Protein AF-A0A7C9AEQ6-F1 (afdb_monomer_lite)

Structure (mmCIF, N/CA/C/O backbone):
data_AF-A0A7C9AEQ6-F1
#
_entry.id   AF-A0A7C9AEQ6-F1
#
loop_
_atom_site.group_PDB
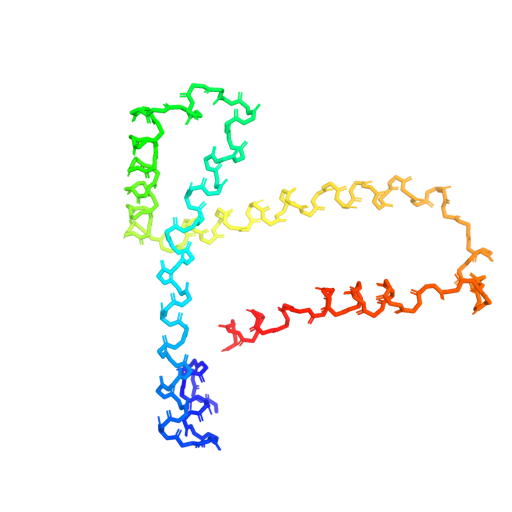_atom_site.id
_atom_site.type_symbol
_atom_site.label_atom_id
_atom_site.label_alt_id
_atom_site.label_comp_id
_atom_site.label_asym_id
_atom_site.label_entity_id
_atom_site.label_seq_id
_atom_site.pdbx_PDB_ins_code
_atom_site.Cartn_x
_atom_site.Cartn_y
_atom_site.Cartn_z
_atom_site.occupancy
_atom_site.B_iso_or_equiv
_atom_site.auth_seq_id
_atom_site.auth_comp_id
_atom_site.auth_asym_id
_atom_site.auth_atom_id
_atom_site.pdbx_PDB_model_num
ATOM 1 N N . PRO A 1 1 ? 0.229 -14.842 -26.298 1.00 47.84 1 PRO A N 1
ATOM 2 C CA . PRO A 1 1 ? 0.536 -13.855 -25.238 1.00 47.84 1 PRO A CA 1
ATOM 3 C C . PRO A 1 1 ? 1.872 -14.217 -24.586 1.00 47.84 1 PRO A C 1
ATOM 5 O O . PRO A 1 1 ? 1.956 -15.219 -23.885 1.00 47.84 1 PRO A O 1
ATOM 8 N N . GLU A 1 2 ? 2.933 -13.482 -24.915 1.00 45.22 2 GLU A N 1
ATOM 9 C CA . GLU A 1 2 ? 4.209 -13.636 -24.214 1.00 45.22 2 GLU A CA 1
ATOM 10 C C . GLU A 1 2 ? 4.127 -12.910 -22.865 1.00 45.22 2 GLU A C 1
ATOM 12 O O . GLU A 1 2 ? 3.674 -11.764 -22.793 1.00 45.22 2 GLU A O 1
ATOM 17 N N . ASN A 1 3 ? 4.565 -13.575 -21.794 1.00 53.66 3 ASN A N 1
ATOM 18 C CA . ASN A 1 3 ? 4.615 -13.041 -20.427 1.00 53.66 3 ASN A CA 1
ATOM 19 C C . ASN A 1 3 ? 5.751 -12.005 -20.284 1.00 53.66 3 ASN A C 1
ATOM 21 O O . ASN A 1 3 ? 6.680 -12.184 -19.502 1.00 53.66 3 ASN A O 1
ATOM 25 N N . GLY A 1 4 ? 5.722 -10.952 -21.102 1.00 57.88 4 GLY A N 1
ATOM 26 C CA . GLY A 1 4 ? 6.768 -9.929 -21.196 1.00 57.88 4 GLY A CA 1
ATOM 27 C C . GLY A 1 4 ? 6.547 -8.692 -20.317 1.00 57.88 4 GLY A C 1
ATOM 28 O O . GLY A 1 4 ? 7.386 -7.796 -20.305 1.00 57.88 4 GLY A O 1
ATOM 29 N N . GLY A 1 5 ? 5.433 -8.617 -19.580 1.00 59.91 5 GLY A N 1
ATOM 30 C CA . GLY A 1 5 ? 5.067 -7.447 -18.775 1.00 59.91 5 GLY A CA 1
ATOM 31 C C . GLY A 1 5 ? 4.664 -6.221 -19.608 1.00 59.91 5 GLY A C 1
ATOM 32 O O . GLY A 1 5 ? 4.856 -6.167 -20.821 1.00 59.91 5 GLY A O 1
ATOM 33 N N . TYR A 1 6 ? 4.100 -5.205 -18.951 1.00 60.06 6 TYR A N 1
ATOM 34 C CA . TYR A 1 6 ? 3.463 -4.041 -19.592 1.00 60.06 6 TYR A CA 1
ATOM 35 C C . TYR A 1 6 ? 4.332 -3.325 -20.649 1.00 60.06 6 TYR A C 1
ATOM 37 O O . TYR A 1 6 ? 3.797 -2.846 -21.643 1.00 60.06 6 TYR A O 1
ATOM 45 N N . VAL A 1 7 ? 5.662 -3.297 -20.496 1.00 61.28 7 VAL A N 1
ATOM 46 C CA . VAL A 1 7 ? 6.580 -2.681 -21.476 1.00 61.28 7 VAL A CA 1
ATOM 47 C C . VAL A 1 7 ? 6.546 -3.409 -22.819 1.00 61.28 7 VAL A C 1
ATOM 49 O O . VAL A 1 7 ? 6.451 -2.759 -23.853 1.00 61.28 7 VAL A O 1
ATOM 52 N N . VAL A 1 8 ? 6.560 -4.745 -22.818 1.00 66.88 8 VAL A N 1
ATOM 53 C CA . VAL A 1 8 ? 6.542 -5.553 -24.051 1.00 66.88 8 VAL A CA 1
ATOM 54 C C . VAL A 1 8 ? 5.196 -5.433 -24.760 1.00 66.88 8 VAL A C 1
ATOM 56 O O . VAL A 1 8 ? 5.143 -5.358 -25.984 1.00 66.88 8 VAL A O 1
ATOM 59 N N . TRP A 1 9 ? 4.107 -5.3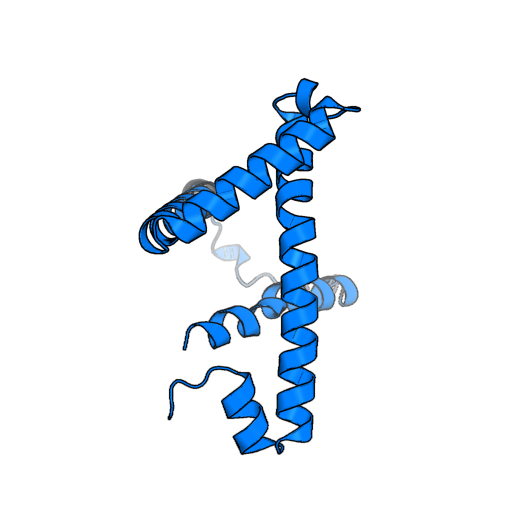39 -23.998 1.00 71.19 9 TRP A N 1
ATOM 60 C CA . TRP A 1 9 ? 2.758 -5.194 -24.543 1.00 71.19 9 TRP A CA 1
ATOM 61 C C . TRP A 1 9 ? 2.539 -3.804 -25.149 1.00 71.19 9 TRP A C 1
ATOM 63 O O . TRP A 1 9 ? 1.955 -3.685 -26.226 1.00 71.19 9 TRP A O 1
ATOM 73 N N . VAL A 1 10 ? 3.063 -2.755 -24.508 1.00 67.69 10 VAL A N 1
ATOM 74 C CA . VAL A 1 10 ? 3.032 -1.388 -25.047 1.00 67.69 10 VAL A CA 1
ATOM 75 C C . VAL A 1 10 ? 3.953 -1.258 -26.261 1.00 67.69 10 VAL A C 1
ATOM 77 O O . VAL A 1 10 ? 3.529 -0.671 -27.255 1.00 67.69 10 VAL A O 1
ATOM 80 N N . SER A 1 11 ? 5.163 -1.829 -26.235 1.00 73.12 11 SER A N 1
ATOM 81 C CA . SER A 1 11 ? 6.048 -1.855 -27.409 1.00 73.12 11 SER A CA 1
ATOM 82 C C . SER A 1 11 ? 5.394 -2.570 -28.590 1.00 73.12 11 SER A C 1
ATOM 84 O O . SER A 1 11 ? 5.418 -2.056 -29.705 1.00 73.12 11 SER A O 1
ATOM 86 N N . ALA A 1 12 ? 4.749 -3.715 -28.349 1.00 73.31 12 ALA A N 1
ATOM 87 C CA . ALA A 1 12 ? 4.072 -4.480 -29.394 1.00 73.31 12 ALA A CA 1
ATOM 88 C C . ALA A 1 12 ? 2.848 -3.750 -29.982 1.00 73.31 12 ALA A C 1
ATOM 90 O O . ALA A 1 12 ? 2.557 -3.912 -31.165 1.00 73.31 12 ALA A O 1
ATOM 91 N N . ALA A 1 13 ? 2.132 -2.953 -29.180 1.00 75.00 13 ALA A N 1
ATOM 92 C CA . ALA A 1 13 ? 0.910 -2.267 -29.607 1.00 75.00 13 ALA A CA 1
ATOM 93 C C . ALA A 1 13 ? 1.144 -0.859 -30.186 1.00 75.00 13 ALA A C 1
ATOM 95 O O . ALA A 1 13 ? 0.433 -0.446 -31.100 1.00 75.00 13 ALA A O 1
ATOM 96 N N . LEU A 1 14 ? 2.103 -0.106 -29.639 1.00 76.12 14 LEU A N 1
ATOM 97 C CA . LEU A 1 14 ? 2.310 1.321 -29.926 1.00 76.12 14 LEU A CA 1
ATOM 98 C C . LEU A 1 14 ? 3.716 1.632 -30.465 1.00 76.12 14 LEU A C 1
ATOM 100 O O . LEU A 1 14 ? 3.981 2.768 -30.858 1.00 76.12 14 LEU A O 1
ATOM 104 N N . GLY A 1 15 ? 4.604 0.639 -30.522 1.00 81.69 15 GLY A N 1
ATOM 105 C CA . GLY A 1 15 ? 5.981 0.773 -30.990 1.00 81.69 15 GLY A CA 1
ATOM 106 C C . GLY A 1 15 ? 6.990 1.028 -29.868 1.00 81.69 15 GLY A C 1
ATOM 107 O O . GLY A 1 15 ? 6.656 1.488 -28.772 1.00 81.69 15 GLY A O 1
ATOM 108 N N . ASP A 1 16 ? 8.261 0.756 -30.170 1.00 80.44 16 ASP A N 1
ATOM 109 C CA . ASP A 1 16 ? 9.361 0.715 -29.196 1.00 80.44 16 ASP A CA 1
ATOM 110 C C . ASP A 1 16 ? 9.566 2.026 -28.420 1.00 80.44 16 ASP A C 1
ATOM 112 O O . ASP A 1 16 ? 9.929 2.002 -27.244 1.00 80.44 16 ASP A O 1
ATOM 116 N N . TYR A 1 17 ? 9.284 3.177 -29.042 1.00 80.00 17 TYR A N 1
ATOM 117 C CA . TYR A 1 17 ? 9.378 4.485 -28.384 1.00 80.00 17 TYR A CA 1
ATOM 118 C C . TYR A 1 17 ? 8.420 4.605 -27.188 1.00 80.00 17 TYR A C 1
ATOM 120 O O . TYR A 1 17 ? 8.817 5.021 -26.098 1.00 80.00 17 TYR A O 1
ATOM 128 N N . TRP A 1 18 ? 7.158 4.204 -27.370 1.00 77.19 18 TRP A N 1
ATOM 129 C CA . TRP A 1 18 ? 6.143 4.287 -26.318 1.00 77.19 18 TRP A CA 1
ATOM 130 C C . TRP A 1 18 ? 6.341 3.217 -25.248 1.00 77.19 18 TRP A C 1
ATOM 132 O O . TRP A 1 18 ? 6.106 3.489 -24.069 1.00 77.19 18 TRP A O 1
ATOM 142 N N . GLY A 1 19 ? 6.845 2.043 -25.631 1.00 79.25 19 GLY A N 1
ATOM 143 C CA . GLY A 1 19 ? 7.271 1.027 -24.673 1.00 79.25 19 GLY A CA 1
ATOM 144 C C . GLY A 1 19 ? 8.409 1.513 -23.777 1.00 79.25 19 GLY A C 1
ATOM 145 O O . GLY A 1 19 ? 8.314 1.399 -22.553 1.00 79.25 19 GLY A O 1
ATOM 146 N N . PHE A 1 20 ? 9.436 2.152 -24.349 1.00 80.19 20 PHE A N 1
ATOM 147 C CA . PHE A 1 20 ? 10.521 2.751 -23.566 1.00 80.19 20 PHE A CA 1
ATOM 148 C C . PHE A 1 20 ? 10.011 3.842 -22.618 1.00 80.19 20 PHE A C 1
ATOM 150 O O . PHE A 1 20 ? 10.367 3.836 -21.439 1.00 80.19 20 PHE A O 1
ATOM 157 N N . GLN A 1 21 ? 9.139 4.739 -23.090 1.00 80.38 21 GLN A N 1
ATOM 158 C CA . GLN A 1 21 ? 8.581 5.803 -22.252 1.00 80.38 21 GLN A CA 1
ATOM 159 C C . GLN A 1 21 ? 7.787 5.237 -21.064 1.00 80.38 21 GLN A C 1
ATOM 161 O O . GLN A 1 21 ? 7.942 5.713 -19.938 1.00 80.38 21 GLN A O 1
ATOM 166 N N . GLN A 1 22 ? 6.976 4.199 -21.289 1.00 78.31 22 GLN A N 1
ATOM 167 C CA . GLN A 1 22 ? 6.247 3.514 -20.218 1.00 78.31 22 GLN A CA 1
ATOM 168 C C . GLN A 1 22 ? 7.195 2.821 -19.231 1.00 78.31 22 GLN A C 1
ATOM 170 O O . GLN A 1 22 ? 7.030 2.967 -18.018 1.00 78.31 22 GLN A O 1
ATOM 175 N N . GLY A 1 23 ? 8.226 2.128 -19.723 1.00 79.38 23 GLY A N 1
ATOM 176 C CA . GLY A 1 23 ? 9.246 1.509 -18.874 1.00 79.38 23 GLY A CA 1
ATOM 177 C C . GLY A 1 23 ? 10.008 2.530 -18.024 1.00 79.38 23 GLY A C 1
ATOM 178 O O . GLY A 1 23 ? 10.189 2.325 -16.824 1.00 79.38 23 GLY A O 1
ATOM 179 N N . TRP A 1 24 ? 10.391 3.664 -18.614 1.00 82.94 24 TRP A N 1
ATOM 180 C CA . TRP A 1 24 ? 11.093 4.744 -17.920 1.00 82.94 24 TRP A CA 1
ATOM 181 C C . TRP A 1 24 ? 10.232 5.394 -16.833 1.00 82.94 24 TRP A C 1
ATOM 183 O O . TRP A 1 24 ? 10.682 5.555 -15.697 1.00 82.94 24 TRP A O 1
ATOM 193 N N . MET A 1 25 ? 8.974 5.716 -17.148 1.00 81.12 25 MET A N 1
ATOM 194 C CA . MET A 1 25 ? 8.032 6.275 -16.173 1.00 81.12 25 MET A CA 1
ATOM 195 C C . MET A 1 25 ? 7.771 5.307 -15.018 1.00 81.12 25 MET A C 1
ATOM 197 O O . MET A 1 25 ? 7.733 5.725 -13.859 1.00 81.12 25 MET A O 1
ATOM 201 N N . LYS A 1 26 ? 7.648 4.005 -15.297 1.00 79.19 26 LYS A N 1
ATOM 202 C CA . LYS A 1 26 ? 7.438 3.014 -14.240 1.00 79.19 26 LYS A CA 1
ATOM 203 C C . LYS A 1 26 ? 8.686 2.787 -13.395 1.00 79.19 26 LYS A C 1
ATOM 205 O O . LYS A 1 26 ? 8.559 2.628 -12.184 1.00 79.19 26 LYS A O 1
ATOM 210 N N . TRP A 1 27 ? 9.877 2.810 -13.994 1.00 84.62 27 TRP A N 1
ATOM 211 C CA . TRP A 1 27 ? 11.126 2.775 -13.235 1.00 84.62 27 TRP A CA 1
ATOM 212 C C . TRP A 1 27 ? 11.225 3.975 -12.290 1.00 84.62 27 TRP A C 1
ATOM 214 O O . TRP A 1 27 ? 11.487 3.792 -11.103 1.00 84.62 27 TRP A O 1
ATOM 224 N N . LEU A 1 28 ? 10.925 5.181 -12.784 1.00 85.94 28 LEU A N 1
ATOM 225 C CA . LEU A 1 28 ? 10.902 6.392 -11.966 1.00 85.94 28 LEU A CA 1
ATOM 226 C C . LEU A 1 28 ? 9.896 6.276 -10.810 1.00 85.94 28 LEU A C 1
ATOM 228 O O . LEU A 1 28 ? 10.262 6.550 -9.669 1.00 85.94 28 LEU A O 1
ATOM 232 N N . SER A 1 29 ? 8.671 5.811 -11.085 1.00 80.62 29 SER A N 1
ATOM 233 C CA . SER A 1 29 ? 7.673 5.513 -10.045 1.00 80.62 29 SER A CA 1
ATOM 234 C C . SER A 1 29 ? 8.238 4.541 -9.014 1.00 80.62 29 SER A C 1
ATOM 236 O O . SER A 1 29 ? 8.232 4.848 -7.832 1.00 80.62 29 SER A O 1
ATOM 238 N N . GLY A 1 30 ? 8.819 3.421 -9.450 1.00 80.88 30 GLY A N 1
ATOM 239 C CA . GLY A 1 30 ? 9.372 2.413 -8.547 1.00 80.88 30 GLY A CA 1
ATOM 240 C C . GLY A 1 30 ? 10.508 2.940 -7.665 1.00 80.88 30 GLY A C 1
ATOM 241 O O . GLY A 1 30 ? 10.599 2.573 -6.496 1.00 80.88 30 GLY A O 1
ATOM 242 N N . VAL A 1 31 ? 11.369 3.819 -8.184 1.00 81.50 31 VAL A N 1
ATOM 243 C CA . VAL A 1 31 ? 12.422 4.468 -7.382 1.00 81.50 31 VAL A CA 1
ATOM 244 C C . VAL A 1 31 ? 11.816 5.401 -6.333 1.00 81.50 31 VAL A C 1
ATOM 246 O O . VAL A 1 31 ? 12.235 5.369 -5.175 1.00 81.50 31 VAL A O 1
ATOM 249 N N . ILE A 1 32 ? 10.821 6.201 -6.720 1.00 83.81 32 ILE A N 1
ATOM 250 C CA . ILE A 1 32 ? 10.121 7.111 -5.807 1.00 83.81 32 ILE A CA 1
ATOM 251 C C . ILE A 1 32 ? 9.391 6.312 -4.721 1.00 83.81 32 ILE A C 1
ATOM 253 O O . ILE A 1 32 ? 9.561 6.602 -3.539 1.00 83.81 32 ILE A O 1
ATOM 257 N N . ASP A 1 33 ? 8.659 5.269 -5.102 1.00 79.31 33 ASP A N 1
ATOM 258 C CA . ASP A 1 33 ? 7.890 4.410 -4.200 1.00 79.31 33 ASP A CA 1
ATOM 259 C C . ASP A 1 33 ? 8.798 3.710 -3.175 1.00 79.31 33 ASP A C 1
ATOM 261 O O . ASP A 1 33 ? 8.510 3.709 -1.976 1.00 79.31 33 ASP A O 1
ATOM 265 N N . ASN A 1 34 ? 9.955 3.198 -3.613 1.00 76.06 34 ASN A N 1
ATOM 266 C CA . ASN A 1 34 ? 10.945 2.581 -2.723 1.00 76.06 34 ASN A CA 1
ATOM 267 C C . ASN A 1 34 ? 11.544 3.565 -1.705 1.00 76.06 34 ASN A C 1
ATOM 269 O O . ASN A 1 34 ? 11.918 3.151 -0.606 1.00 76.06 34 ASN A O 1
ATOM 273 N N . ALA A 1 35 ? 11.638 4.853 -2.041 1.00 76.81 35 ALA A N 1
ATOM 274 C CA . ALA A 1 35 ? 12.066 5.887 -1.101 1.00 76.81 35 ALA A CA 1
ATOM 275 C C . ALA A 1 35 ? 10.922 6.339 -0.177 1.00 76.81 35 ALA A C 1
ATOM 277 O O . ALA A 1 35 ? 11.152 6.656 0.992 1.00 76.81 35 ALA A O 1
ATOM 278 N N . LEU A 1 36 ? 9.692 6.359 -0.692 1.00 78.31 36 LEU A N 1
ATOM 279 C CA . LEU A 1 36 ? 8.521 6.891 -0.005 1.00 78.31 36 LEU A CA 1
ATOM 280 C C . LEU A 1 36 ? 7.961 5.912 1.036 1.00 78.31 36 LEU A C 1
ATOM 282 O O . LEU A 1 36 ? 7.693 6.315 2.168 1.00 78.31 36 LEU A O 1
ATOM 286 N N . TYR A 1 37 ? 7.794 4.631 0.692 1.00 78.12 37 TYR A N 1
ATOM 287 C CA . TYR A 1 37 ? 7.098 3.671 1.558 1.00 78.12 37 TYR A CA 1
ATOM 288 C C . TYR A 1 37 ? 7.760 3.432 2.921 1.00 78.12 37 TYR A C 1
ATOM 290 O O . TYR A 1 37 ? 7.034 3.428 3.917 1.00 78.12 37 TYR A O 1
ATOM 298 N N . PRO A 1 38 ? 9.096 3.286 3.039 1.00 75.62 38 PRO A N 1
ATOM 299 C CA . PRO A 1 38 ? 9.736 3.151 4.346 1.00 75.62 38 PRO A CA 1
ATOM 300 C C . PRO A 1 38 ? 9.518 4.388 5.224 1.00 75.62 38 PRO A C 1
ATOM 302 O O . PRO A 1 38 ? 9.281 4.268 6.424 1.00 75.62 38 PRO A O 1
ATOM 305 N N . VAL A 1 39 ? 9.553 5.582 4.625 1.00 78.19 39 VAL A N 1
ATOM 306 C CA . VAL A 1 39 ? 9.330 6.847 5.338 1.00 78.19 39 VAL A CA 1
ATOM 307 C C . VAL A 1 39 ? 7.880 6.953 5.803 1.00 78.19 39 VAL A C 1
ATOM 309 O O . VAL A 1 39 ? 7.646 7.234 6.977 1.00 78.19 39 VAL A O 1
ATOM 312 N N . LEU A 1 40 ? 6.918 6.647 4.929 1.00 78.88 40 LEU A N 1
ATOM 313 C CA . LEU A 1 40 ? 5.494 6.632 5.272 1.00 78.88 40 LEU A CA 1
ATOM 314 C C . LEU A 1 40 ? 5.184 5.622 6.378 1.00 78.88 40 LEU A C 1
ATOM 316 O O . LEU A 1 40 ? 4.468 5.946 7.323 1.00 78.88 40 LEU A O 1
ATOM 320 N N . PHE A 1 41 ? 5.752 4.417 6.306 1.00 78.50 41 PHE A N 1
ATOM 321 C CA . PHE A 1 41 ? 5.593 3.413 7.356 1.00 78.50 41 PHE A CA 1
ATOM 322 C C . PHE A 1 41 ? 6.072 3.937 8.714 1.00 78.50 41 PHE A C 1
ATOM 324 O O . PHE A 1 41 ? 5.388 3.769 9.724 1.00 78.50 41 PHE A O 1
ATOM 331 N N . LEU A 1 42 ? 7.221 4.615 8.746 1.00 76.94 42 LEU A N 1
ATOM 332 C CA . LEU A 1 42 ? 7.745 5.209 9.975 1.00 76.94 42 LEU A CA 1
ATOM 333 C C . LEU A 1 42 ? 6.900 6.388 10.465 1.00 76.94 42 LEU A C 1
ATOM 335 O O . LEU A 1 42 ? 6.756 6.559 11.675 1.00 76.94 42 LEU A O 1
ATOM 339 N N . ASP A 1 43 ? 6.304 7.161 9.558 1.00 78.06 43 ASP A N 1
ATOM 340 C CA . ASP A 1 43 ? 5.383 8.242 9.914 1.00 78.06 43 ASP A CA 1
ATOM 341 C C . ASP A 1 43 ? 4.091 7.700 10.546 1.00 78.06 43 ASP A C 1
ATOM 343 O O . ASP A 1 43 ? 3.611 8.265 11.532 1.00 78.06 43 ASP A O 1
ATOM 347 N N . TYR A 1 44 ? 3.582 6.554 10.078 1.00 75.88 44 TYR A N 1
ATOM 348 C CA . TYR A 1 44 ? 2.506 5.836 10.768 1.00 75.88 44 TYR A CA 1
ATOM 349 C C . TYR A 1 44 ? 2.971 5.282 12.119 1.00 75.88 44 TYR A C 1
ATOM 351 O O . TYR A 1 44 ? 2.288 5.466 13.130 1.00 75.88 44 TYR A O 1
ATOM 359 N N . LEU A 1 45 ? 4.150 4.655 12.173 1.00 77.50 45 LEU A N 1
ATOM 360 C CA . LEU A 1 45 ? 4.682 4.049 13.396 1.00 77.50 45 LEU A CA 1
ATOM 361 C C . LEU A 1 45 ? 4.971 5.085 14.489 1.00 77.50 45 LEU A C 1
ATOM 363 O O . LEU A 1 45 ? 4.814 4.773 15.667 1.00 77.50 45 LEU A O 1
ATOM 367 N N . LYS A 1 46 ? 5.312 6.329 14.125 1.00 77.69 46 LYS A N 1
ATOM 368 C CA . LYS A 1 46 ? 5.494 7.450 15.062 1.00 77.69 46 LYS A CA 1
ATOM 369 C C . LYS A 1 46 ? 4.289 7.649 15.986 1.00 77.69 46 LYS A C 1
ATOM 371 O O . LYS A 1 46 ? 4.480 8.029 17.140 1.00 77.69 46 LYS A O 1
ATOM 376 N N . SER A 1 47 ? 3.071 7.400 15.499 1.00 72.06 47 SER A N 1
ATOM 377 C CA . SER A 1 47 ? 1.850 7.519 16.309 1.00 72.06 47 SER A CA 1
ATOM 378 C C . SER A 1 47 ? 1.779 6.493 17.450 1.00 72.06 47 SER A C 1
ATOM 380 O O . SER A 1 47 ? 1.152 6.762 18.471 1.00 72.06 47 SER A O 1
ATOM 382 N N . VAL A 1 48 ? 2.464 5.353 17.304 1.00 73.75 48 VAL A N 1
ATOM 383 C CA . VAL A 1 48 ? 2.519 4.253 18.280 1.00 73.75 48 VAL A CA 1
ATOM 384 C C . VAL A 1 48 ? 3.815 4.294 19.099 1.00 73.75 48 VAL A C 1
ATOM 386 O O . VAL A 1 48 ? 3.800 4.035 20.300 1.00 73.75 48 VAL A O 1
ATOM 389 N N . VAL A 1 49 ? 4.941 4.646 18.469 1.00 74.69 49 VAL A N 1
ATOM 390 C CA . VAL A 1 49 ? 6.271 4.731 19.089 1.00 74.69 49 VAL A CA 1
ATOM 391 C C . VAL A 1 49 ? 6.873 6.121 18.827 1.00 74.69 49 VAL A C 1
ATOM 393 O O . VAL A 1 49 ? 7.575 6.323 17.830 1.00 74.69 49 VAL A O 1
ATOM 396 N N . PRO A 1 50 ? 6.670 7.096 19.736 1.00 71.19 50 PRO A N 1
ATOM 397 C CA . PRO A 1 50 ? 7.087 8.489 19.534 1.00 71.19 50 PRO A CA 1
ATOM 398 C C . PRO A 1 50 ? 8.602 8.675 19.352 1.00 71.19 50 PRO A C 1
ATOM 400 O O . PRO A 1 50 ? 9.045 9.636 18.725 1.00 71.19 50 PRO A O 1
ATOM 403 N N . VAL A 1 51 ? 9.402 7.733 19.868 1.00 67.62 51 VAL A N 1
ATOM 404 C CA . VAL A 1 51 ? 10.878 7.729 19.821 1.00 67.62 51 VAL A CA 1
ATOM 405 C C . VAL A 1 51 ? 11.417 7.691 18.385 1.00 67.62 51 VAL A C 1
ATOM 407 O O . VAL A 1 51 ? 12.504 8.197 18.115 1.00 67.62 51 VAL A O 1
ATOM 410 N N . VAL A 1 52 ? 10.641 7.151 17.444 1.00 65.81 52 VAL A N 1
ATOM 411 C CA . VAL A 1 52 ? 11.019 7.044 16.025 1.00 65.81 52 VAL A CA 1
ATOM 412 C C . VAL A 1 52 ? 10.745 8.351 15.259 1.00 65.81 52 VAL A C 1
ATOM 414 O O . VAL A 1 52 ? 11.192 8.535 14.129 1.00 65.81 52 VAL A O 1
ATOM 417 N N . GLY A 1 53 ? 10.039 9.301 15.880 1.00 61.81 53 GLY A N 1
ATOM 418 C CA . GLY A 1 53 ? 9.511 10.489 15.214 1.00 61.81 53 GLY A CA 1
ATOM 419 C C . GLY A 1 53 ? 10.470 11.666 15.032 1.00 61.81 53 GLY A C 1
ATOM 420 O O . GLY A 1 53 ? 10.082 12.625 14.360 1.00 61.81 53 GLY A O 1
ATOM 421 N N . HIS A 1 54 ? 11.673 11.644 15.621 1.00 66.12 54 HIS A N 1
ATOM 422 C CA . HIS A 1 54 ? 12.536 12.831 15.692 1.00 66.12 54 HIS A CA 1
ATOM 423 C C . HIS A 1 54 ? 14.035 12.547 15.480 1.00 66.12 54 HIS A C 1
ATOM 425 O O . HIS A 1 54 ? 14.594 11.581 15.995 1.00 66.12 54 HIS A O 1
ATOM 431 N N . GLY A 1 55 ? 14.695 13.461 14.756 1.00 76.56 55 GLY A N 1
ATOM 432 C CA . GLY A 1 55 ? 16.155 13.596 14.697 1.00 76.56 55 GLY A CA 1
ATOM 433 C C . GLY A 1 55 ? 16.912 12.392 14.125 1.00 76.56 55 GLY A C 1
ATOM 434 O O . GLY A 1 55 ? 16.487 11.761 13.159 1.00 76.56 55 GLY A O 1
ATOM 435 N N . PHE A 1 56 ? 18.062 12.091 14.734 1.00 76.38 56 PHE A N 1
ATOM 436 C CA . PHE A 1 56 ? 18.984 11.023 14.326 1.00 76.38 56 PHE A CA 1
ATOM 437 C C . PHE A 1 56 ? 18.357 9.620 14.404 1.00 76.38 56 PHE A C 1
ATOM 439 O O . PHE A 1 56 ? 18.631 8.771 13.555 1.00 76.38 56 PHE A O 1
ATOM 446 N N . THR A 1 57 ? 17.449 9.397 15.360 1.00 76.62 57 THR A N 1
ATOM 447 C CA . THR A 1 57 ? 16.732 8.125 15.532 1.00 76.62 57 THR A CA 1
ATOM 448 C C . THR A 1 57 ? 15.835 7.802 14.337 1.00 76.62 57 THR A C 1
ATOM 450 O O . THR A 1 57 ? 15.757 6.642 13.940 1.00 76.62 57 THR A O 1
ATOM 453 N N . ARG A 1 58 ? 15.221 8.813 13.700 1.00 77.19 58 ARG A N 1
ATOM 454 C CA . ARG A 1 58 ? 14.429 8.619 12.473 1.00 77.19 58 ARG A CA 1
ATOM 455 C C . ARG A 1 58 ? 15.310 8.156 11.313 1.00 77.19 58 ARG A C 1
ATOM 457 O O . ARG A 1 58 ? 14.958 7.201 10.633 1.00 77.19 58 ARG A O 1
ATOM 464 N N . ASN A 1 59 ? 16.474 8.780 11.124 1.00 78.94 59 ASN A N 1
ATOM 465 C CA . ASN A 1 59 ? 17.402 8.407 10.051 1.00 78.94 59 ASN A CA 1
ATOM 466 C C . ASN A 1 59 ? 17.929 6.977 10.231 1.00 78.94 59 ASN A C 1
ATOM 468 O O . ASN A 1 59 ? 17.963 6.213 9.269 1.00 78.94 59 ASN A O 1
ATOM 472 N N . LEU A 1 60 ? 18.276 6.588 11.463 1.00 82.00 60 LEU A N 1
ATOM 473 C CA . LEU A 1 60 ? 18.664 5.209 11.773 1.00 82.00 60 LEU A CA 1
ATOM 474 C C . LEU A 1 60 ? 17.516 4.217 11.554 1.00 82.00 60 LEU A C 1
ATOM 476 O O . LEU A 1 60 ? 17.755 3.131 11.035 1.00 82.00 60 LEU A O 1
ATOM 480 N N . ALA A 1 61 ? 16.281 4.584 11.903 1.00 80.44 61 ALA A N 1
ATOM 481 C CA . ALA A 1 61 ? 15.114 3.736 11.676 1.00 80.44 61 ALA A CA 1
ATOM 482 C C . ALA A 1 61 ? 14.815 3.546 10.181 1.00 80.44 61 ALA A C 1
ATOM 484 O O . ALA A 1 61 ? 14.550 2.421 9.767 1.00 80.44 61 ALA A O 1
ATOM 485 N N . VAL A 1 62 ? 14.921 4.604 9.364 1.00 81.69 62 VAL A N 1
ATOM 486 C CA . VAL A 1 62 ? 14.798 4.512 7.895 1.00 81.69 62 VAL A CA 1
ATOM 487 C C . VAL A 1 62 ? 15.876 3.587 7.339 1.00 81.69 62 VAL A C 1
ATOM 489 O O . VAL A 1 62 ? 15.557 2.652 6.613 1.00 81.69 62 VAL A O 1
ATOM 492 N N . LEU A 1 63 ? 17.143 3.800 7.710 1.00 83.19 63 LEU A N 1
ATOM 493 C CA . LEU A 1 63 ? 18.253 2.971 7.234 1.00 83.19 63 LEU A CA 1
ATOM 494 C C . LEU A 1 63 ? 18.099 1.506 7.658 1.00 83.19 63 LEU A C 1
ATOM 496 O O . LEU A 1 63 ? 18.285 0.611 6.836 1.00 83.19 63 LEU A O 1
ATOM 500 N N . GLY A 1 64 ? 17.721 1.258 8.913 1.00 84.50 64 GLY A N 1
ATOM 501 C CA . GLY A 1 64 ? 17.479 -0.084 9.435 1.00 84.50 64 GLY A CA 1
ATOM 502 C C . GLY A 1 64 ? 16.313 -0.781 8.735 1.00 84.50 64 GLY A C 1
ATOM 503 O O . GLY A 1 64 ? 16.442 -1.941 8.347 1.00 84.50 64 GLY A O 1
ATOM 504 N N . LEU A 1 65 ? 15.205 -0.069 8.510 1.00 82.69 65 LEU A N 1
ATOM 505 C CA . LEU A 1 65 ? 14.042 -0.591 7.794 1.00 82.69 65 LEU A CA 1
ATOM 506 C C . LEU A 1 65 ? 14.387 -0.910 6.337 1.00 82.69 65 LEU A C 1
ATOM 508 O O . LEU A 1 65 ? 14.116 -2.016 5.879 1.00 82.69 65 LEU A O 1
ATOM 512 N N . THR A 1 66 ? 15.045 0.007 5.627 1.00 81.62 66 THR A N 1
ATOM 513 C CA . THR A 1 66 ? 15.481 -0.213 4.241 1.00 81.62 66 THR A CA 1
ATOM 514 C C . THR A 1 66 ? 16.460 -1.382 4.140 1.00 81.62 66 THR A C 1
ATOM 516 O O . THR A 1 66 ? 16.321 -2.216 3.244 1.00 81.62 66 THR A O 1
ATOM 519 N N . ALA A 1 67 ? 17.408 -1.512 5.073 1.00 83.38 67 ALA A N 1
ATOM 520 C CA . ALA A 1 67 ? 18.331 -2.645 5.118 1.00 83.38 67 ALA A CA 1
ATOM 521 C C . ALA A 1 67 ? 17.600 -3.971 5.385 1.00 83.38 67 ALA A C 1
ATOM 523 O O . ALA A 1 67 ? 17.870 -4.963 4.709 1.00 83.38 67 ALA A O 1
ATOM 524 N N . ALA A 1 68 ? 16.638 -3.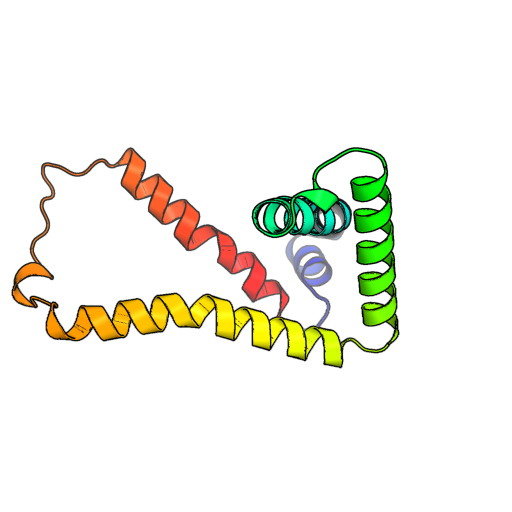986 6.312 1.00 81.81 68 ALA A N 1
ATOM 525 C CA . ALA A 1 68 ? 15.828 -5.164 6.611 1.00 81.81 68 ALA A CA 1
ATOM 526 C C . ALA A 1 68 ? 14.956 -5.585 5.417 1.00 81.81 68 ALA A C 1
ATOM 528 O O . ALA A 1 68 ? 14.929 -6.763 5.058 1.00 81.81 68 ALA A O 1
ATOM 529 N N . LEU A 1 69 ? 14.297 -4.627 4.758 1.00 77.62 69 LEU A N 1
ATOM 530 C CA . LEU A 1 69 ? 13.515 -4.867 3.544 1.00 77.62 69 LEU A CA 1
ATOM 531 C C . LEU A 1 69 ? 14.403 -5.386 2.408 1.00 77.62 69 LEU A C 1
ATOM 533 O O . LEU A 1 69 ? 14.043 -6.358 1.747 1.00 77.62 69 LEU A O 1
ATOM 537 N N . THR A 1 70 ? 15.585 -4.800 2.213 1.00 79.69 70 THR A N 1
ATOM 538 C CA . THR A 1 70 ? 16.564 -5.254 1.209 1.00 79.69 70 THR A CA 1
ATOM 539 C C . THR A 1 70 ? 17.029 -6.680 1.498 1.00 79.69 70 THR A C 1
ATOM 541 O O . THR A 1 70 ? 17.052 -7.528 0.606 1.00 79.69 70 THR A O 1
ATOM 544 N N . TYR A 1 71 ? 17.335 -6.980 2.760 1.00 81.31 71 TYR A N 1
ATOM 545 C CA . TYR A 1 71 ? 17.731 -8.316 3.190 1.00 81.31 71 TYR A CA 1
ATOM 546 C C . TYR A 1 71 ? 16.623 -9.349 2.966 1.00 81.31 71 TYR A C 1
ATOM 548 O O . TYR A 1 71 ? 16.882 -10.447 2.475 1.00 81.31 71 TYR A O 1
ATOM 556 N N . MET A 1 72 ? 15.377 -8.996 3.280 1.00 74.81 72 MET A N 1
ATOM 557 C CA . MET A 1 72 ? 14.223 -9.866 3.063 1.00 74.81 72 MET A CA 1
ATOM 558 C C . MET A 1 72 ? 13.984 -10.131 1.570 1.00 74.81 72 MET A C 1
ATOM 560 O O . MET A 1 72 ? 13.765 -11.281 1.191 1.00 74.81 72 MET A O 1
ATOM 564 N N . ASN A 1 73 ? 14.114 -9.104 0.722 1.00 76.38 73 ASN A N 1
ATOM 565 C CA . ASN A 1 73 ? 14.068 -9.258 -0.735 1.00 76.38 73 ASN A CA 1
ATOM 566 C C . ASN A 1 73 ? 15.155 -10.220 -1.239 1.00 76.38 73 ASN A C 1
ATOM 568 O O . ASN A 1 73 ? 14.885 -11.048 -2.105 1.00 76.38 73 ASN A O 1
ATOM 572 N N . TYR A 1 74 ? 16.356 -10.169 -0.656 1.00 75.62 74 TYR A N 1
ATOM 573 C CA . TYR A 1 74 ? 17.447 -11.081 -1.005 1.00 75.62 74 TYR A CA 1
ATOM 574 C C . TYR A 1 74 ? 17.214 -12.524 -0.525 1.00 75.62 74 TYR A C 1
ATOM 576 O O . TYR A 1 74 ? 17.586 -13.478 -1.205 1.00 75.62 74 TYR A O 1
ATOM 584 N N . ARG A 1 75 ? 16.601 -12.710 0.653 1.00 74.38 75 ARG A N 1
ATOM 585 C CA . ARG A 1 75 ? 16.388 -14.032 1.274 1.00 74.38 75 ARG A CA 1
ATOM 586 C C . ARG A 1 75 ? 15.284 -14.859 0.625 1.00 74.38 75 ARG A C 1
ATOM 588 O O . ARG A 1 75 ? 15.310 -16.081 0.762 1.00 74.38 75 ARG A O 1
ATOM 595 N N . GLY A 1 76 ? 14.329 -14.228 -0.048 1.00 68.75 76 GLY A N 1
ATOM 596 C CA . GLY A 1 76 ? 13.320 -14.945 -0.814 1.00 68.75 76 GLY A CA 1
ATOM 597 C C . GLY A 1 76 ? 12.008 -14.187 -0.923 1.00 68.75 76 GLY A C 1
ATOM 598 O O . GLY A 1 76 ? 11.361 -13.872 0.077 1.00 68.75 76 GLY A O 1
ATOM 599 N N . LEU A 1 77 ? 11.572 -13.992 -2.166 1.00 67.81 77 LEU A N 1
ATOM 600 C CA . LEU A 1 77 ? 10.296 -13.365 -2.522 1.00 67.81 77 LEU A CA 1
ATOM 601 C C . LEU A 1 77 ? 9.080 -14.105 -1.937 1.00 67.81 77 LEU A C 1
ATOM 603 O O . LEU A 1 77 ? 8.020 -13.511 -1.760 1.00 67.81 77 LEU A O 1
ATOM 607 N N . THR A 1 78 ? 9.229 -15.382 -1.576 1.00 70.06 78 THR A N 1
ATOM 608 C CA . THR A 1 78 ? 8.177 -16.180 -0.933 1.00 70.06 78 THR A CA 1
ATOM 609 C C . THR A 1 78 ? 7.791 -15.640 0.443 1.00 70.06 78 THR A C 1
ATOM 611 O O . THR A 1 78 ? 6.605 -15.582 0.754 1.00 70.06 78 THR A O 1
ATOM 614 N N . ILE A 1 79 ? 8.757 -15.194 1.253 1.00 71.75 79 ILE A N 1
ATOM 615 C CA . ILE A 1 79 ? 8.488 -14.613 2.581 1.00 71.75 79 ILE A CA 1
ATOM 616 C C . ILE A 1 79 ? 7.746 -13.283 2.424 1.00 71.75 79 ILE A C 1
ATOM 618 O O . ILE A 1 79 ? 6.760 -13.042 3.117 1.00 71.75 79 ILE A O 1
ATOM 622 N N . VAL A 1 80 ? 8.177 -12.456 1.468 1.00 70.44 80 VAL A N 1
ATOM 623 C CA . VAL A 1 80 ? 7.517 -11.182 1.144 1.00 70.44 80 VAL A CA 1
ATOM 624 C C . VAL A 1 80 ? 6.070 -11.419 0.709 1.00 70.44 80 VAL A C 1
ATOM 626 O O . VAL A 1 80 ? 5.172 -10.730 1.187 1.00 70.44 80 VAL A O 1
ATOM 629 N N . GLY A 1 81 ? 5.828 -12.437 -0.124 1.00 73.56 81 GLY A N 1
ATOM 630 C CA . GLY A 1 81 ? 4.483 -12.831 -0.543 1.00 73.56 81 GLY A CA 1
ATOM 631 C C . GLY A 1 81 ? 3.575 -13.192 0.635 1.00 73.56 81 GLY A C 1
ATOM 632 O O . GLY A 1 81 ? 2.4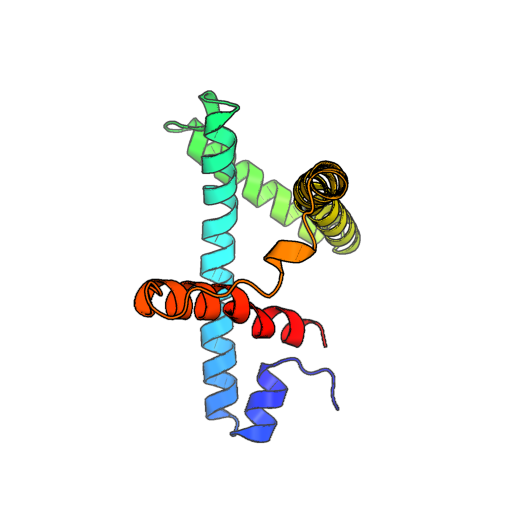72 -12.661 0.743 1.00 73.56 81 GLY A O 1
ATOM 633 N N . TRP A 1 82 ? 4.045 -14.025 1.568 1.00 77.06 82 TRP A N 1
ATOM 634 C CA . TRP A 1 82 ? 3.267 -14.383 2.763 1.00 77.06 82 TRP A CA 1
ATOM 635 C C . TRP A 1 82 ? 2.968 -13.182 3.667 1.00 77.06 82 TRP A C 1
ATOM 637 O O . TRP A 1 82 ? 1.848 -13.055 4.163 1.00 77.06 82 TRP A O 1
ATOM 647 N N . VAL A 1 83 ? 3.935 -12.279 3.855 1.00 77.00 83 VAL A N 1
ATOM 648 C CA . VAL A 1 83 ? 3.733 -11.043 4.629 1.00 77.00 83 VAL A CA 1
ATOM 649 C C . VAL A 1 83 ? 2.707 -10.133 3.948 1.00 77.00 83 VAL A C 1
ATOM 651 O O . VAL A 1 83 ? 1.835 -9.593 4.626 1.00 77.00 83 VAL A O 1
ATOM 654 N N . ALA A 1 84 ? 2.753 -10.000 2.621 1.00 76.75 84 ALA A N 1
ATOM 655 C CA . ALA A 1 84 ? 1.774 -9.220 1.866 1.00 76.75 84 ALA A CA 1
ATOM 656 C C . ALA A 1 84 ? 0.354 -9.796 1.999 1.00 76.75 84 ALA A C 1
ATOM 658 O O . ALA A 1 84 ? -0.590 -9.043 2.238 1.00 76.75 84 ALA A O 1
ATOM 659 N N . VAL A 1 85 ? 0.204 -11.124 1.926 1.00 81.00 85 VAL A N 1
ATOM 660 C CA . VAL A 1 85 ? -1.087 -11.797 2.151 1.00 81.00 85 VAL A CA 1
ATOM 661 C C . VAL A 1 85 ? -1.592 -11.540 3.569 1.00 81.00 85 VAL A C 1
ATOM 663 O O . VAL A 1 85 ? -2.754 -11.184 3.742 1.00 81.00 85 VAL A O 1
ATOM 666 N N . LEU A 1 86 ? -0.728 -11.659 4.581 1.00 85.19 86 LEU A N 1
ATOM 667 C CA . LEU A 1 86 ? -1.095 -11.380 5.970 1.00 85.19 86 LEU A CA 1
ATOM 668 C C . LEU A 1 86 ? -1.588 -9.938 6.146 1.00 85.19 86 LEU A C 1
ATOM 670 O O . LEU A 1 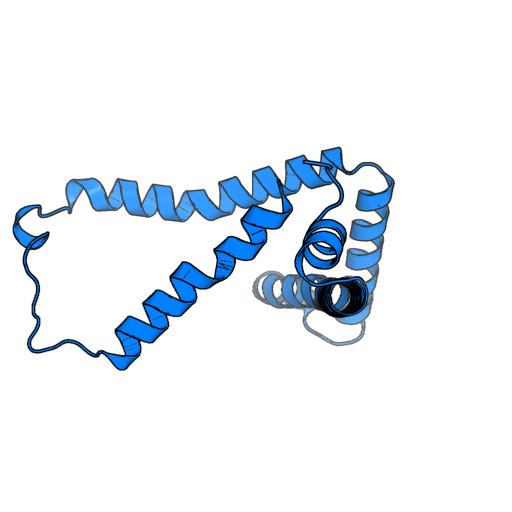86 ? -2.646 -9.722 6.734 1.00 85.19 86 LEU A O 1
ATOM 674 N N . LEU A 1 87 ? -0.850 -8.960 5.613 1.00 82.62 87 LEU A N 1
ATOM 675 C CA . LEU A 1 87 ? -1.239 -7.549 5.655 1.00 82.62 87 LEU A CA 1
ATOM 676 C C . LEU A 1 87 ? -2.562 -7.304 4.919 1.00 82.62 87 LEU A C 1
ATOM 678 O O . LEU A 1 87 ? -3.389 -6.543 5.416 1.00 82.62 87 LEU A O 1
ATOM 682 N N . GLY A 1 88 ? -2.790 -7.980 3.790 1.00 83.44 88 GLY A N 1
ATOM 683 C CA . GLY A 1 88 ? -4.057 -7.941 3.059 1.00 83.44 88 GLY A CA 1
ATOM 684 C C . GLY A 1 88 ? -5.229 -8.508 3.865 1.00 83.44 88 GLY A C 1
ATOM 685 O O . GLY A 1 88 ? -6.297 -7.908 3.922 1.00 83.44 88 GLY A O 1
ATOM 686 N N . VAL A 1 89 ? -5.036 -9.631 4.558 1.00 88.81 89 VAL A N 1
ATOM 687 C CA . VAL A 1 89 ? -6.073 -10.198 5.435 1.00 88.81 89 VAL A CA 1
ATOM 688 C C . VAL A 1 89 ? -6.369 -9.253 6.600 1.00 88.81 89 VAL A C 1
ATOM 690 O O . VAL A 1 89 ? -7.532 -8.966 6.884 1.00 88.81 89 VAL A O 1
ATOM 693 N N . VAL A 1 90 ? -5.329 -8.728 7.252 1.00 89.44 90 VAL A N 1
ATOM 694 C CA . VAL A 1 90 ? -5.469 -7.787 8.373 1.00 89.44 90 VAL A CA 1
ATOM 695 C C . VAL A 1 90 ? -6.149 -6.488 7.944 1.00 89.44 90 VAL A C 1
ATOM 697 O O . VAL A 1 90 ? -6.960 -5.963 8.704 1.00 89.44 90 VAL A O 1
ATOM 700 N N . SER A 1 91 ? -5.877 -5.983 6.738 1.00 85.62 91 SER A N 1
ATOM 701 C CA . SER A 1 91 ? -6.507 -4.759 6.235 1.00 85.62 91 SER A CA 1
ATOM 702 C C . SER A 1 91 ? -7.978 -4.956 5.863 1.00 85.62 91 SER A C 1
ATOM 704 O O . SER A 1 91 ? -8.776 -4.045 6.074 1.00 85.62 91 SER A O 1
ATOM 706 N N . ILE A 1 92 ? -8.366 -6.143 5.381 1.00 89.25 92 ILE A N 1
ATOM 707 C CA . ILE A 1 92 ? -9.758 -6.476 5.026 1.00 89.25 92 ILE A CA 1
ATOM 708 C C . ILE A 1 92 ? -10.602 -6.803 6.266 1.00 89.25 92 ILE A C 1
ATOM 710 O O . ILE A 1 92 ? -11.789 -6.471 6.307 1.00 89.25 92 ILE A O 1
ATOM 714 N N . LEU A 1 93 ? -10.010 -7.418 7.294 1.00 90.94 93 LEU A N 1
ATOM 715 C CA . LEU A 1 93 ? -10.699 -7.811 8.529 1.00 90.94 93 LEU A CA 1
ATOM 716 C C . LEU A 1 93 ? -11.597 -6.723 9.151 1.00 90.94 93 LEU A C 1
ATOM 718 O O . LEU A 1 93 ? -12.760 -7.032 9.412 1.00 90.94 93 LEU A O 1
ATOM 722 N N . PRO A 1 94 ? -11.156 -5.470 9.380 1.00 89.38 94 PRO A N 1
ATOM 723 C CA . PRO A 1 94 ? -12.022 -4.445 9.962 1.00 89.38 94 PRO A CA 1
ATOM 724 C C . PRO A 1 94 ? -13.239 -4.138 9.083 1.00 89.38 94 PRO A C 1
ATOM 726 O O . PRO A 1 94 ? -14.333 -3.953 9.612 1.00 89.38 94 PRO A O 1
ATOM 729 N N . PHE A 1 95 ? -13.098 -4.154 7.754 1.00 88.25 95 PHE A N 1
ATOM 730 C CA . PHE A 1 95 ? -14.231 -3.985 6.840 1.00 88.25 95 PHE A CA 1
ATOM 731 C C . PHE A 1 95 ? -15.188 -5.173 6.892 1.00 88.25 95 PHE A C 1
ATOM 733 O O . PHE A 1 95 ? -16.401 -4.972 6.924 1.00 88.25 95 PHE A O 1
ATOM 740 N N . ALA A 1 96 ? -14.661 -6.396 6.970 1.00 90.44 96 ALA A N 1
ATOM 741 C CA . ALA A 1 96 ? -15.479 -7.592 7.141 1.00 90.44 96 ALA A CA 1
ATOM 742 C C . ALA A 1 96 ? -16.266 -7.544 8.461 1.00 90.44 96 ALA A C 1
ATOM 744 O O . ALA A 1 96 ? -17.474 -7.770 8.466 1.00 90.44 96 ALA A O 1
ATOM 745 N N . VAL A 1 97 ? -15.615 -7.172 9.569 1.00 91.75 97 VAL A N 1
ATOM 746 C CA . VAL A 1 97 ? -16.260 -7.005 10.882 1.00 91.75 97 VAL A CA 1
ATOM 747 C C . VAL A 1 97 ? -17.336 -5.921 10.829 1.00 91.75 97 VAL A C 1
ATOM 749 O O . VAL A 1 97 ? -18.459 -6.163 11.268 1.00 91.75 97 VAL A O 1
ATOM 752 N N . MET A 1 98 ? -17.037 -4.749 10.258 1.00 87.75 98 MET A N 1
ATOM 753 C CA . MET A 1 98 ? -18.028 -3.681 10.081 1.00 87.75 98 MET A CA 1
ATOM 754 C C . MET A 1 98 ? -19.216 -4.143 9.229 1.00 87.75 98 MET A C 1
ATOM 756 O O . MET A 1 98 ? -20.358 -3.864 9.587 1.00 87.75 98 MET A O 1
ATOM 760 N N . GLY A 1 99 ? -18.967 -4.891 8.151 1.00 87.88 99 GLY A N 1
ATOM 761 C CA . GLY A 1 99 ? -20.009 -5.475 7.308 1.00 87.88 99 GLY A CA 1
ATOM 762 C C . GLY A 1 99 ? -20.901 -6.453 8.074 1.00 87.88 99 GLY A C 1
ATOM 763 O O . GLY A 1 99 ? -22.123 -6.337 8.019 1.00 87.88 99 GLY A O 1
ATOM 764 N N . LEU A 1 100 ? -20.309 -7.360 8.858 1.00 90.69 100 LEU A N 1
ATOM 765 C CA . LEU A 1 100 ? -21.048 -8.316 9.691 1.00 90.69 100 LEU A CA 1
ATOM 766 C C . LEU A 1 100 ? -21.884 -7.620 10.775 1.00 90.69 100 LEU A C 1
ATOM 768 O O . LEU A 1 100 ? -23.033 -7.999 10.997 1.00 90.69 100 LEU A O 1
ATOM 772 N N . LEU A 1 101 ? -21.346 -6.579 11.418 1.00 89.69 101 LEU A N 1
ATOM 773 C CA . LEU A 1 101 ? -22.084 -5.764 12.392 1.00 89.69 101 LEU A CA 1
ATOM 774 C C . LEU A 1 101 ? -23.199 -4.931 11.743 1.00 89.69 101 LEU A C 1
ATOM 776 O O . LEU A 1 101 ? -24.187 -4.609 12.408 1.00 89.69 101 LEU A O 1
ATOM 780 N N . ALA A 1 102 ? -23.055 -4.579 10.464 1.00 86.50 102 ALA A N 1
ATOM 781 C CA . ALA A 1 102 ? -24.065 -3.850 9.709 1.00 86.50 102 ALA A CA 1
ATOM 782 C C . ALA A 1 102 ? -25.242 -4.740 9.283 1.00 86.50 102 ALA A C 1
ATOM 784 O O . ALA A 1 102 ? -26.352 -4.221 9.200 1.00 86.50 102 ALA A O 1
ATOM 785 N N . LEU A 1 103 ? -25.044 -6.054 9.087 1.00 85.00 103 LEU A N 1
ATOM 786 C CA . LEU A 1 103 ? -26.090 -7.009 8.674 1.00 85.00 103 LEU A CA 1
ATOM 787 C C . LEU A 1 103 ? -27.421 -6.881 9.446 1.00 85.00 103 LEU A C 1
ATOM 789 O O . LEU A 1 103 ? -28.453 -6.727 8.795 1.00 85.00 103 LEU A O 1
ATOM 793 N N . PRO A 1 104 ? -27.454 -6.890 10.795 1.00 83.88 104 PRO A N 1
ATOM 794 C CA . PRO A 1 104 ? -28.707 -6.759 11.547 1.00 83.88 104 PRO A CA 1
ATOM 795 C C . PRO A 1 104 ? -29.337 -5.359 11.477 1.00 83.88 104 PRO A C 1
ATOM 797 O O . PRO A 1 104 ? -30.478 -5.187 11.894 1.00 83.88 104 PRO A O 1
ATOM 800 N N . ARG A 1 105 ? -28.604 -4.350 10.989 1.00 80.19 105 ARG A N 1
ATOM 801 C CA . ARG A 1 105 ? -29.062 -2.958 10.836 1.00 80.19 105 ARG A CA 1
ATOM 802 C C . ARG A 1 105 ? -29.400 -2.607 9.386 1.00 80.19 105 ARG A C 1
ATOM 804 O O . ARG A 1 105 ? -29.667 -1.444 9.090 1.00 80.19 105 ARG A O 1
ATOM 811 N N . LEU A 1 106 ? -29.351 -3.581 8.476 1.00 78.81 106 LEU A N 1
ATOM 812 C CA . LEU A 1 106 ? -29.744 -3.372 7.092 1.00 78.81 106 LEU A CA 1
ATOM 813 C C . LEU A 1 106 ? -31.260 -3.197 7.026 1.00 78.81 106 LEU A C 1
ATOM 815 O O . LEU A 1 106 ? -32.016 -4.071 7.438 1.00 78.81 106 LEU A O 1
ATOM 819 N N . GLU A 1 107 ? -31.692 -2.072 6.468 1.00 80.19 107 GLU A N 1
ATOM 820 C CA . GLU A 1 107 ? -33.086 -1.813 6.120 1.00 80.19 107 GLU A CA 1
ATOM 821 C C . GLU A 1 107 ? -33.235 -1.940 4.593 1.00 80.19 107 GLU A C 1
ATOM 823 O O . GLU A 1 107 ? -32.914 -0.988 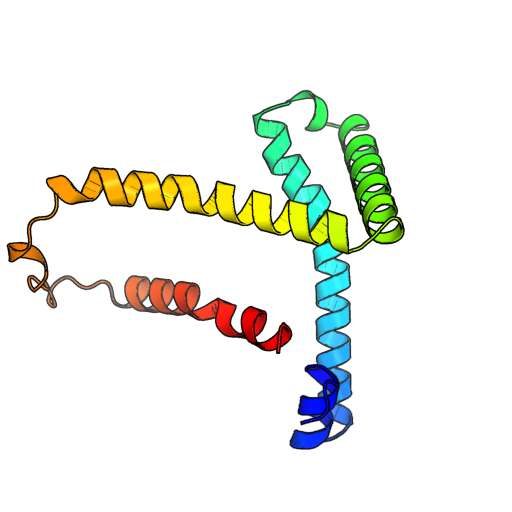3.872 1.00 80.19 107 GLU A O 1
ATOM 828 N N . PRO A 1 108 ? -33.707 -3.089 4.062 1.00 76.06 108 PRO A N 1
ATOM 829 C CA . PRO A 1 108 ? -33.833 -3.309 2.616 1.00 76.06 108 PRO A CA 1
ATOM 830 C C . PRO A 1 108 ? -34.756 -2.301 1.921 1.00 76.06 108 PRO A C 1
ATOM 832 O O . PRO A 1 108 ? -34.608 -2.030 0.732 1.00 76.06 108 PRO A O 1
ATOM 835 N N . SER A 1 109 ? -35.682 -1.698 2.670 1.00 76.31 109 SER A N 1
ATOM 836 C CA . SER A 1 109 ? -36.578 -0.638 2.197 1.00 76.31 109 SER A CA 1
ATOM 837 C C . SER A 1 109 ? -35.840 0.611 1.706 1.00 76.31 109 SER A C 1
ATOM 839 O O . SER A 1 109 ? -36.383 1.345 0.884 1.00 76.31 109 SER A O 1
ATOM 841 N N . ARG A 1 110 ? -34.605 0.854 2.169 1.00 72.88 110 ARG A N 1
ATOM 842 C CA . ARG A 1 110 ? -33.805 2.030 1.790 1.00 72.88 110 ARG A CA 1
ATOM 843 C C . ARG A 1 110 ? -32.902 1.806 0.580 1.00 72.88 110 ARG A C 1
ATOM 845 O O . ARG A 1 110 ? -32.319 2.767 0.095 1.00 72.88 110 ARG A O 1
ATOM 852 N N . TRP A 1 111 ? -32.784 0.581 0.065 1.00 74.50 111 TRP A N 1
ATOM 853 C CA . TRP A 1 111 ? -31.855 0.270 -1.034 1.00 74.50 111 TRP A CA 1
ATOM 854 C C . TRP A 1 111 ? -32.201 0.972 -2.352 1.00 74.50 111 TRP A C 1
ATOM 856 O O . TRP A 1 111 ? -31.312 1.252 -3.148 1.00 74.50 111 TRP A O 1
ATOM 866 N N . LEU A 1 112 ? -33.483 1.273 -2.570 1.00 73.69 112 LEU A N 1
ATOM 867 C CA . LEU A 1 112 ? -33.984 1.959 -3.766 1.00 73.69 112 LEU A CA 1
ATOM 868 C C . LEU A 1 112 ? -34.353 3.427 -3.500 1.00 73.69 112 LEU A C 1
ATOM 870 O O . LEU A 1 112 ? -34.857 4.106 -4.394 1.00 73.69 112 LEU A O 1
ATOM 874 N N . VAL A 1 113 ? -34.116 3.929 -2.283 1.00 69.81 113 VAL A N 1
ATOM 875 C CA . VAL A 1 113 ? -34.370 5.332 -1.943 1.00 69.81 113 VAL A CA 1
ATOM 876 C C . VAL A 1 113 ? -33.186 6.154 -2.441 1.00 69.81 113 VAL A C 1
ATOM 878 O O . VAL A 1 113 ? -32.139 6.217 -1.802 1.00 69.81 113 VAL A O 1
ATOM 881 N N . CYS A 1 114 ? -33.352 6.763 -3.611 1.00 64.44 114 CYS A N 1
ATOM 882 C CA . CYS A 1 114 ? -32.372 7.659 -4.207 1.00 64.44 114 CYS A CA 1
ATOM 883 C C . CYS A 1 114 ? -32.934 9.081 -4.225 1.00 64.44 114 CYS A C 1
ATOM 885 O O . CYS A 1 114 ? -33.937 9.345 -4.888 1.00 64.44 114 CYS A O 1
ATOM 887 N N . ASP A 1 115 ? -32.291 9.997 -3.502 1.00 69.19 115 ASP A N 1
ATOM 888 C CA . ASP A 1 115 ? -32.627 11.418 -3.559 1.00 69.19 115 ASP A CA 1
ATOM 889 C C . ASP A 1 115 ? -31.785 12.105 -4.641 1.00 69.19 115 ASP A C 1
ATOM 891 O O . ASP A 1 115 ? -30.697 12.623 -4.390 1.00 69.19 115 ASP A O 1
ATOM 895 N N . LEU A 1 116 ? -32.287 12.065 -5.877 1.00 67.12 116 LEU A N 1
ATOM 896 C CA . LEU A 1 116 ? -31.652 12.669 -7.056 1.00 67.12 116 LEU A CA 1
ATOM 897 C C . LEU A 1 116 ? -31.634 14.206 -7.013 1.00 67.12 116 LEU A C 1
ATOM 899 O O . LEU A 1 116 ? -30.896 14.824 -7.780 1.00 67.12 116 LEU A O 1
ATOM 903 N N . HIS A 1 117 ? -32.434 14.831 -6.143 1.00 67.94 117 HIS A N 1
ATOM 904 C CA . HIS A 1 117 ? -32.556 16.288 -6.076 1.00 67.94 117 HIS A CA 1
ATOM 905 C C . HIS A 1 117 ? -31.474 16.938 -5.202 1.00 67.94 117 HIS A C 1
ATOM 907 O O . HIS A 1 117 ? -31.211 18.130 -5.344 1.00 67.94 117 HIS A O 1
ATOM 913 N N . ASN A 1 118 ? -30.812 16.157 -4.342 1.00 73.62 118 ASN A N 1
ATOM 914 C CA . ASN A 1 118 ? -29.800 16.632 -3.395 1.00 73.62 118 ASN A CA 1
ATOM 915 C C . ASN A 1 118 ? -28.420 15.983 -3.626 1.00 73.62 118 ASN A C 1
ATOM 917 O O . ASN A 1 118 ? -27.654 15.739 -2.692 1.00 73.62 118 ASN A O 1
ATOM 921 N N . VAL A 1 119 ? -28.100 15.656 -4.884 1.00 75.81 119 VAL A N 1
ATOM 922 C CA . VAL A 1 119 ? -26.829 15.014 -5.248 1.00 75.81 119 VAL A CA 1
ATOM 923 C C . VAL A 1 119 ? -25.744 16.064 -5.474 1.00 75.81 119 VAL A C 1
ATOM 925 O O . VAL A 1 119 ? -25.821 16.885 -6.388 1.00 75.81 119 VAL A O 1
ATOM 928 N N . ASN A 1 120 ? -24.668 15.987 -4.689 1.00 81.50 120 ASN A N 1
ATOM 929 C CA . ASN A 1 120 ? -23.437 16.716 -4.977 1.00 81.50 120 ASN A CA 1
ATOM 930 C C . ASN A 1 120 ? -22.628 15.969 -6.050 1.00 81.50 120 ASN A C 1
ATOM 932 O O . ASN A 1 120 ? -21.798 15.107 -5.750 1.00 81.50 120 ASN A O 1
ATOM 936 N N . TRP A 1 121 ? -22.880 16.314 -7.311 1.00 82.88 121 TRP A N 1
ATOM 937 C CA . TRP A 1 121 ? -22.257 15.689 -8.480 1.00 82.88 121 TRP A CA 1
ATOM 938 C C . TRP A 1 121 ? -20.726 15.761 -8.485 1.00 82.88 121 TRP A C 1
ATOM 940 O O . TRP A 1 121 ? -20.073 14.817 -8.925 1.00 82.88 121 TRP A O 1
ATOM 950 N N . GLY A 1 122 ? -20.141 16.840 -7.954 1.00 83.38 122 GLY A N 1
ATOM 951 C CA . GLY A 1 122 ? -18.687 16.988 -7.868 1.00 83.38 122 GLY A CA 1
ATOM 952 C C . GLY A 1 122 ? -18.060 15.969 -6.918 1.00 83.38 122 GLY A C 1
ATOM 953 O O . GLY A 1 122 ? -17.084 15.308 -7.273 1.00 83.38 122 GLY A O 1
ATOM 954 N N . LEU A 1 123 ? -18.659 15.788 -5.737 1.00 81.38 123 LEU A N 1
ATOM 955 C CA . LEU A 1 123 ? -18.213 14.778 -4.777 1.00 81.38 123 LEU A CA 1
ATOM 956 C C . LEU A 1 123 ? -18.419 13.362 -5.326 1.00 81.38 123 LEU A C 1
ATOM 958 O O . LEU A 1 123 ? -17.515 12.538 -5.242 1.00 81.38 123 LEU A O 1
ATOM 962 N N . TYR A 1 124 ? -19.573 13.103 -5.942 1.00 79.38 124 TYR A N 1
ATOM 963 C CA . TYR A 1 124 ? -19.905 11.799 -6.513 1.00 79.38 124 TYR A CA 1
ATOM 964 C C . TYR A 1 124 ? -18.897 11.349 -7.579 1.00 79.38 124 TYR A C 1
ATOM 966 O O . TYR A 1 124 ? -18.350 10.249 -7.488 1.00 79.38 124 TYR A O 1
ATOM 974 N N . LEU A 1 125 ? -18.595 12.215 -8.553 1.00 82.50 125 LEU A N 1
ATOM 975 C CA . LEU A 1 125 ? -17.621 11.915 -9.606 1.00 82.50 125 LEU A CA 1
ATOM 976 C C . LEU A 1 125 ? -16.202 11.759 -9.049 1.00 82.50 125 LEU A C 1
ATOM 978 O O . LEU A 1 125 ? -15.467 10.881 -9.496 1.00 82.50 125 LEU A O 1
ATOM 982 N N . ASN A 1 126 ? -15.829 12.560 -8.047 1.00 78.56 126 ASN A N 1
ATOM 983 C CA . ASN A 1 126 ? -14.537 12.431 -7.381 1.00 78.56 126 ASN A CA 1
ATOM 984 C C . ASN A 1 126 ? -14.412 11.074 -6.667 1.00 78.56 126 ASN A C 1
ATOM 986 O O . ASN A 1 126 ? -13.433 10.358 -6.867 1.00 78.56 126 ASN A O 1
ATOM 990 N N . THR A 1 127 ? -15.430 10.673 -5.902 1.00 77.75 127 THR A N 1
ATOM 991 C CA . THR A 1 127 ? -15.456 9.375 -5.214 1.00 77.75 127 THR A CA 1
ATOM 992 C C . THR A 1 127 ? -15.448 8.202 -6.196 1.00 77.75 127 THR A C 1
ATOM 994 O O . THR A 1 127 ? -14.733 7.228 -5.959 1.00 77.75 127 THR A O 1
ATOM 997 N N . LEU A 1 128 ? -16.186 8.288 -7.307 1.00 78.38 128 LEU A N 1
ATOM 998 C CA . LEU A 1 128 ? -16.165 7.280 -8.374 1.00 78.38 128 LEU A CA 1
ATOM 999 C C . LEU A 1 128 ? -14.782 7.146 -9.009 1.00 78.38 128 LEU A C 1
ATOM 1001 O O . LEU A 1 128 ? -14.276 6.034 -9.140 1.00 78.38 128 LEU A O 1
ATOM 1005 N N . PHE A 1 129 ? -14.164 8.271 -9.371 1.00 74.81 129 PHE A N 1
ATOM 1006 C CA . PHE A 1 129 ? -12.838 8.290 -9.979 1.00 74.81 129 PHE A CA 1
ATOM 1007 C C . PHE A 1 129 ? -11.800 7.623 -9.076 1.00 74.81 129 PHE A C 1
ATOM 1009 O O . PHE A 1 129 ? -11.058 6.765 -9.545 1.00 74.81 129 PHE A O 1
ATOM 1016 N N . TRP A 1 130 ? -11.792 7.953 -7.780 1.00 67.12 130 TRP A N 1
ATOM 1017 C CA . TRP A 1 130 ? -10.862 7.362 -6.814 1.00 67.12 130 TRP A CA 1
ATOM 1018 C C . TRP A 1 130 ? -11.133 5.881 -6.528 1.00 67.12 130 TRP A C 1
ATOM 1020 O O . TRP A 1 130 ? -10.182 5.117 -6.387 1.00 67.12 130 TRP A O 1
ATOM 1030 N N . ASN A 1 131 ? -12.399 5.447 -6.491 1.00 68.81 131 ASN A N 1
ATOM 1031 C CA . ASN A 1 131 ? -12.729 4.023 -6.332 1.00 68.81 131 ASN A CA 1
ATOM 1032 C C . ASN A 1 131 ? -12.314 3.184 -7.549 1.00 68.81 131 ASN A C 1
ATOM 1034 O O . ASN A 1 131 ? -12.000 2.005 -7.408 1.00 68.81 131 ASN A O 1
ATOM 1038 N N . LEU A 1 132 ? -12.302 3.781 -8.741 1.00 67.50 132 LEU A N 1
ATOM 1039 C CA . LEU A 1 132 ? -11.950 3.106 -9.988 1.00 67.50 132 LEU A CA 1
ATOM 1040 C C . LEU A 1 132 ? -10.477 3.300 -10.395 1.00 67.50 132 LEU A C 1
ATOM 1042 O O . LEU A 1 132 ? -10.085 2.821 -11.454 1.00 67.50 132 LEU A O 1
ATOM 1046 N N . ASN A 1 133 ? -9.636 3.960 -9.590 1.00 58.88 133 ASN A N 1
ATOM 1047 C CA . ASN A 1 133 ? -8.274 4.331 -10.009 1.00 58.88 133 ASN A CA 1
ATOM 1048 C C . ASN A 1 133 ? -7.170 3.270 -9.805 1.00 58.88 133 ASN A C 1
ATOM 1050 O O . ASN A 1 133 ? -6.005 3.618 -9.861 1.00 58.88 133 ASN A O 1
ATOM 1054 N N . TYR A 1 134 ? -7.478 1.991 -9.575 1.00 52.47 134 TYR A N 1
ATOM 1055 C CA . TYR A 1 134 ? -6.444 0.982 -9.250 1.00 52.47 134 TYR A CA 1
ATOM 1056 C C . TYR A 1 134 ? -6.524 -0.308 -10.082 1.00 52.47 134 TYR A C 1
ATOM 1058 O O . TYR A 1 134 ? -5.907 -1.324 -9.753 1.00 52.47 134 TYR A O 1
ATOM 1066 N N . TRP A 1 135 ? -7.291 -0.288 -11.175 1.00 55.53 135 TRP A N 1
ATOM 1067 C CA . TRP A 1 135 ? -7.405 -1.431 -12.092 1.00 55.53 135 TRP A CA 1
ATOM 1068 C C . TRP A 1 135 ? -6.099 -1.719 -12.848 1.00 55.53 135 TRP A C 1
ATOM 1070 O O . TRP A 1 135 ? -5.833 -2.863 -13.218 1.00 55.53 135 TRP A O 1
ATOM 1080 N N . ASP A 1 136 ? -5.255 -0.705 -13.027 1.00 52.59 136 ASP A N 1
ATOM 1081 C CA . ASP A 1 136 ? -3.919 -0.815 -13.614 1.00 52.59 136 ASP A CA 1
ATOM 1082 C C . ASP A 1 136 ? -2.991 -1.719 -12.781 1.00 52.59 136 ASP A C 1
ATOM 1084 O O . ASP A 1 136 ? -2.262 -2.537 -13.342 1.00 52.59 136 ASP A O 1
ATOM 1088 N N . SER A 1 137 ? -3.095 -1.670 -11.450 1.00 50.09 137 SER A N 1
ATOM 1089 C CA . SER A 1 137 ? -2.288 -2.484 -10.530 1.00 50.09 137 SER A CA 1
ATOM 1090 C C . SER A 1 137 ? -2.612 -3.985 -10.603 1.00 50.09 137 SER A C 1
ATOM 1092 O O . SER A 1 137 ? -1.725 -4.819 -10.408 1.00 50.09 137 SER A O 1
ATOM 1094 N N . ILE A 1 138 ? -3.856 -4.346 -10.948 1.00 49.19 138 ILE A N 1
ATOM 1095 C CA . ILE A 1 138 ? -4.275 -5.742 -11.176 1.00 49.19 138 ILE A CA 1
ATOM 1096 C C . ILE A 1 138 ? -3.746 -6.250 -12.524 1.00 49.19 138 ILE A C 1
ATOM 1098 O O . ILE A 1 138 ? -3.342 -7.406 -12.628 1.00 49.19 138 ILE A O 1
ATOM 1102 N N . SER A 1 139 ? -3.681 -5.387 -13.544 1.00 44.59 139 SER A N 1
ATOM 1103 C CA . SER A 1 139 ? -3.177 -5.772 -14.871 1.00 44.59 139 SER A CA 1
ATOM 1104 C C . SER A 1 139 ? -1.691 -6.160 -14.876 1.00 44.59 139 SER A C 1
ATOM 1106 O O . SER A 1 139 ? -1.271 -6.973 -15.690 1.00 44.59 139 SER A O 1
ATOM 1108 N N . THR A 1 140 ? -0.897 -5.649 -13.929 1.00 45.12 140 THR A N 1
ATOM 1109 C CA . THR A 1 140 ? 0.525 -6.002 -13.767 1.00 45.12 140 THR A CA 1
ATOM 1110 C C . THR A 1 140 ? 0.791 -7.394 -13.182 1.00 45.12 140 THR A C 1
ATOM 1112 O O . THR A 1 140 ? 1.948 -7.806 -13.140 1.00 45.12 140 THR A O 1
ATOM 1115 N N . LEU A 1 141 ? -0.243 -8.105 -12.718 1.00 45.62 141 LEU A N 1
ATOM 1116 C CA . LEU A 1 141 ? -0.146 -9.478 -12.202 1.00 45.62 141 LEU A CA 1
ATOM 1117 C C . LEU A 1 141 ? -0.511 -10.551 -13.248 1.00 45.62 141 LEU A C 1
ATOM 1119 O O . LEU A 1 141 ? -0.474 -11.735 -12.912 1.00 45.62 141 LEU A O 1
ATOM 1123 N N . ALA A 1 142 ? -0.873 -10.148 -14.474 1.00 38.91 142 ALA A N 1
ATOM 1124 C CA . ALA A 1 142 ? -1.217 -11.040 -15.584 1.00 38.91 142 ALA A CA 1
ATOM 1125 C C . ALA A 1 142 ? -0.026 -11.323 -16.512 1.00 38.91 142 ALA A C 1
ATOM 1127 O O . ALA A 1 142 ? 0.758 -10.385 -16.794 1.00 38.91 142 ALA A O 1
#

pLDDT: mean 75.0, std 10.67, range [38.91, 91.75]

Secondary structure (DSSP, 8-state):
----HHHHHHHHHH-HHHHHHHHHHHHHHHHHHHHHHHHHHHHHHTTT-GGGGSHHHHHHHHHHHHHHHHHHHHH-HHHHHHHHHHHHHHHHHHHHHHHHHHGGG--GGGTT---GGG--HHHHHHHHHHHTTTHHHHHTT-

Sequence (142 aa):
PENGGYVVWVSAALGDYWGFQQGWMKWLSGVIDNALYPVLFLDYLKSVVPVVGHGFTRNLAVLGLTAALTYMNYRGLTIVGWVAVLLGVVSILPFAVMGLLALPRLEPSRWLVCDLHNVNWGLYLNTLFWNLNYWDSISTLA

InterPro domains:
  IPR002293 Amino acid/polyamine transporter I [PF13520] (1-104)
  IPR044566 Polyamine transporter RMV1-like [PTHR45826] (1-142)

Radius of gyration: 21.63 Å; chains: 1; bounding box: 56×33×51 Å

Foldseek 3Di:
DDPPFPLVVCCVPPNNVRSVVVVVVVVVVVVVCLLPVLLVVLVVCCVVPVQCVDDPNVVVSSVVSSVVVVVVVVVDVVVVVVVVVVVVCVVCVVVVVVVVVCVVVDDVVCPPVDDPPPDPPVVVVVVVCVVPVCVVVVVRVD

Organism: Opuntia streptacantha (NCBI:txid393608)